Protein AF-A0A4Q6C2A5-F1 (afdb_monomer_lite)

Secondary structure (DSSP, 8-state):
-HHHHHHHHHT-TTTTTS-GGG---TTS-----TT-HHHHHHHHHHHTTTS--

pLDDT: mean 82.3, std 10.72, range [43.44, 90.19]

Foldseek 3Di:
DVVVVLVVQLPDPCCVVPVSLPDAPPVRHRDNHVVDPVVSVVSVVVVVPPDDD

Sequence (53 aa):
SVRAVGSANGKNPISIIAPCHRVIGANGTLTGFAGGLPAEHHLLQLENRRAPF

Radius of gyration: 11.12 Å; chains: 1; bounding box: 23×26×22 Å

Structure (mmCIF, N/CA/C/O backbone):
data_AF-A0A4Q6C2A5-F1
#
_entry.id   AF-A0A4Q6C2A5-F1
#
loop_
_atom_site.group_PDB
_atom_site.id
_atom_site.type_symbol
_atom_site.label_atom_id
_atom_site.label_alt_id
_atom_site.label_comp_id
_atom_site.label_asym_id
_atom_site.label_entity_id
_atom_site.label_seq_id
_atom_site.pdbx_PDB_ins_code
_atom_site.Cartn_x
_atom_site.Cartn_y
_atom_site.Cartn_z
_atom_site.occupancy
_atom_site.B_iso_or_equiv
_atom_site.auth_seq_id
_atom_site.auth_comp_id
_atom_site.auth_asym_id
_atom_site.auth_atom_id
_atom_site.pdbx_PDB_model_num
ATOM 1 N N . SER A 1 1 ? 0.948 -14.120 12.513 1.00 81.50 1 SER A N 1
ATOM 2 C CA . SER A 1 1 ? 0.903 -12.912 13.371 1.00 81.50 1 SER A CA 1
ATOM 3 C C . SER A 1 1 ? 0.901 -11.666 12.492 1.00 81.50 1 SER A C 1
ATOM 5 O O . SER A 1 1 ? 1.389 -11.743 11.369 1.00 81.50 1 SER A O 1
ATOM 7 N N . VAL A 1 2 ? 0.394 -10.525 12.978 1.00 82.25 2 VAL A N 1
ATOM 8 C CA . VAL A 1 2 ? 0.335 -9.249 12.220 1.00 82.25 2 VAL A CA 1
ATOM 9 C C . VAL A 1 2 ? 1.702 -8.861 11.635 1.00 82.25 2 VAL A C 1
ATOM 11 O O . VAL A 1 2 ? 1.808 -8.459 10.482 1.00 82.25 2 VAL A O 1
ATOM 14 N N . ARG A 1 3 ? 2.777 -9.091 12.396 1.00 83.12 3 ARG A N 1
ATOM 15 C CA . ARG A 1 3 ? 4.161 -8.817 11.983 1.00 83.12 3 ARG A CA 1
ATOM 16 C C . ARG A 1 3 ? 4.624 -9.680 10.799 1.00 83.12 3 ARG A C 1
ATOM 18 O O . ARG A 1 3 ? 5.305 -9.180 9.910 1.00 83.12 3 ARG A O 1
ATOM 25 N N . ALA A 1 4 ? 4.238 -10.959 10.771 1.00 86.00 4 ALA A N 1
ATOM 26 C CA . ALA A 1 4 ? 4.565 -11.865 9.667 1.00 86.00 4 ALA A CA 1
ATOM 27 C C . ALA A 1 4 ? 3.840 -11.462 8.374 1.00 86.00 4 ALA A C 1
ATOM 29 O O . ALA A 1 4 ? 4.447 -11.472 7.308 1.00 86.00 4 ALA A O 1
ATOM 30 N N . VAL A 1 5 ? 2.576 -11.039 8.486 1.00 83.38 5 VAL A N 1
ATOM 31 C CA . VAL A 1 5 ? 1.789 -10.536 7.349 1.00 83.38 5 VAL A CA 1
ATOM 32 C C . VAL A 1 5 ? 2.397 -9.244 6.799 1.00 83.38 5 VAL A C 1
ATOM 34 O O . VAL A 1 5 ? 2.612 -9.141 5.596 1.00 83.38 5 VAL A O 1
ATOM 37 N N . GLY A 1 6 ? 2.772 -8.298 7.668 1.00 83.06 6 GLY A N 1
ATOM 38 C CA . GLY A 1 6 ? 3.455 -7.069 7.247 1.00 83.06 6 GLY A CA 1
ATOM 39 C C . GLY A 1 6 ? 4.788 -7.338 6.539 1.00 83.06 6 GLY A C 1
ATOM 40 O O . GLY A 1 6 ? 5.062 -6.754 5.494 1.00 83.06 6 GLY A O 1
ATOM 41 N N . SER A 1 7 ? 5.591 -8.280 7.050 1.00 85.25 7 SER A N 1
ATOM 42 C CA . SER A 1 7 ? 6.849 -8.669 6.398 1.00 85.25 7 SER A CA 1
ATOM 43 C C . SER A 1 7 ? 6.631 -9.346 5.041 1.00 85.25 7 SER A C 1
ATOM 45 O O . SER A 1 7 ? 7.407 -9.100 4.121 1.00 85.25 7 SER A O 1
ATOM 47 N N . ALA A 1 8 ? 5.587 -10.170 4.898 1.00 85.44 8 ALA A N 1
ATOM 48 C CA . ALA A 1 8 ? 5.231 -10.785 3.621 1.00 85.44 8 ALA A CA 1
ATOM 49 C C . ALA A 1 8 ? 4.774 -9.734 2.594 1.00 85.44 8 ALA A C 1
ATOM 51 O O . ALA A 1 8 ? 5.246 -9.750 1.460 1.00 85.44 8 ALA A O 1
ATOM 52 N N . ASN A 1 9 ? 3.942 -8.771 3.006 1.00 83.25 9 ASN A N 1
ATOM 53 C CA . ASN A 1 9 ? 3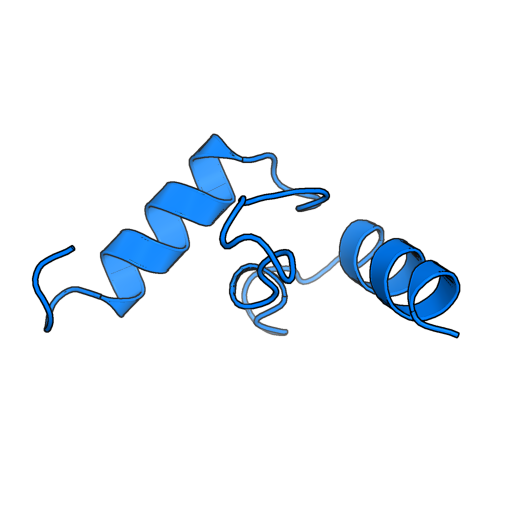.500 -7.673 2.142 1.00 83.25 9 ASN A CA 1
ATOM 54 C C . ASN A 1 9 ? 4.653 -6.783 1.671 1.00 83.25 9 ASN A C 1
ATOM 56 O O . ASN A 1 9 ? 4.724 -6.459 0.487 1.00 83.25 9 ASN A O 1
ATOM 60 N N . GLY A 1 10 ? 5.578 -6.427 2.566 1.00 82.62 10 GLY A N 1
ATOM 61 C CA . GLY A 1 10 ? 6.762 -5.634 2.217 1.00 82.62 10 GLY A CA 1
ATOM 62 C C . GLY A 1 10 ? 7.756 -6.362 1.300 1.00 82.62 10 GLY A C 1
ATOM 63 O O . GLY A 1 10 ? 8.630 -5.726 0.723 1.00 82.62 10 GLY A O 1
ATOM 64 N N . LYS A 1 11 ? 7.630 -7.686 1.147 1.00 85.69 11 LYS A N 1
ATOM 65 C CA . LYS A 1 11 ? 8.448 -8.519 0.247 1.00 85.69 11 LYS A CA 1
ATOM 66 C C . LYS A 1 11 ? 7.714 -8.925 -1.031 1.00 85.69 11 LYS A C 1
ATOM 68 O O . LYS A 1 11 ? 8.244 -9.729 -1.792 1.00 85.69 11 LYS A O 1
ATOM 73 N N . ASN A 1 12 ? 6.502 -8.422 -1.257 1.00 82.56 12 ASN A N 1
ATOM 74 C CA . ASN A 1 12 ? 5.715 -8.765 -2.431 1.00 82.56 12 ASN A CA 1
ATOM 75 C C . ASN A 1 12 ? 6.418 -8.259 -3.712 1.00 82.56 12 ASN A C 1
ATOM 77 O O . ASN A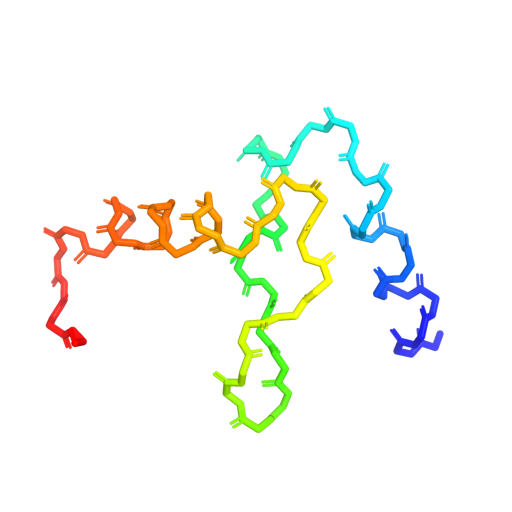 1 12 ? 6.560 -7.049 -3.873 1.00 82.56 12 ASN A O 1
ATOM 81 N N . PRO A 1 13 ? 6.848 -9.140 -4.636 1.00 79.19 13 PRO A N 1
ATOM 82 C CA . PRO A 1 13 ? 7.512 -8.727 -5.873 1.00 79.19 13 PRO A CA 1
ATOM 83 C C . PRO A 1 13 ? 6.529 -8.223 -6.944 1.00 79.19 13 PRO A C 1
ATOM 85 O O . PRO A 1 13 ? 6.953 -7.721 -7.980 1.00 79.19 13 PRO A O 1
ATOM 88 N N . ILE A 1 14 ? 5.218 -8.365 -6.717 1.00 83.56 14 ILE A N 1
ATOM 89 C CA . ILE A 1 14 ? 4.144 -8.021 -7.659 1.00 83.56 14 ILE A CA 1
ATOM 90 C C . ILE A 1 14 ? 3.138 -7.049 -7.023 1.00 83.56 14 ILE A C 1
ATOM 92 O O . ILE A 1 14 ? 1.926 -7.265 -7.058 1.00 83.56 14 ILE A O 1
ATOM 96 N N . SER A 1 15 ? 3.655 -5.959 -6.448 1.00 80.12 15 SER A N 1
ATOM 97 C CA . SER A 1 15 ? 2.944 -5.013 -5.565 1.00 80.12 15 SER A CA 1
ATOM 98 C C . SER A 1 15 ? 1.719 -4.295 -6.139 1.00 80.12 15 SER A C 1
ATOM 100 O O . SER A 1 15 ? 1.008 -3.638 -5.389 1.00 80.12 15 SER A O 1
ATOM 102 N N . ILE A 1 16 ? 1.483 -4.383 -7.449 1.00 83.06 16 ILE A N 1
ATOM 103 C CA . ILE A 1 16 ? 0.323 -3.773 -8.117 1.00 83.06 16 ILE A CA 1
ATOM 104 C C . ILE A 1 16 ? -0.778 -4.818 -8.344 1.00 83.06 16 ILE A C 1
ATOM 106 O O . ILE A 1 16 ? -1.944 -4.562 -8.060 1.00 83.06 16 ILE A O 1
ATOM 110 N N . ILE A 1 17 ? -0.409 -6.006 -8.843 1.00 85.62 17 ILE A N 1
ATOM 111 C CA . ILE A 1 17 ? -1.358 -7.088 -9.162 1.00 85.62 17 ILE A CA 1
ATOM 112 C C . ILE A 1 17 ? -1.919 -7.707 -7.884 1.00 85.62 17 ILE A C 1
ATOM 114 O O . ILE A 1 17 ? -3.127 -7.893 -7.759 1.00 85.62 17 ILE A O 1
ATOM 118 N N . ALA A 1 18 ? -1.045 -8.004 -6.923 1.00 85.12 18 ALA A N 1
ATOM 119 C CA . ALA A 1 18 ? -1.464 -8.269 -5.560 1.00 85.12 18 ALA A CA 1
ATOM 120 C C . ALA A 1 18 ? -1.573 -6.905 -4.857 1.00 85.12 18 ALA A C 1
ATOM 122 O O . ALA A 1 18 ? -0.534 -6.267 -4.681 1.00 85.12 18 ALA A O 1
ATOM 123 N N . PRO A 1 19 ? -2.783 -6.444 -4.476 1.00 85.44 19 PRO A N 1
ATOM 124 C CA . PRO A 1 19 ? -3.049 -5.054 -4.095 1.00 85.44 19 PRO A CA 1
ATOM 125 C C . PRO A 1 19 ? -2.563 -4.744 -2.670 1.00 85.44 19 PRO A C 1
ATOM 127 O O . PRO A 1 19 ? -3.338 -4.378 -1.785 1.00 85.44 19 PRO A O 1
ATOM 130 N N . CYS A 1 20 ? -1.272 -4.945 -2.407 1.00 88.12 20 CYS A N 1
ATOM 131 C CA . CYS A 1 20 ? -0.686 -4.775 -1.083 1.00 88.12 20 CYS A CA 1
ATOM 132 C C . CYS A 1 20 ? -0.581 -3.303 -0.662 1.00 88.12 20 CYS A C 1
ATOM 134 O O . CYS A 1 20 ? -0.505 -3.046 0.535 1.00 88.12 20 CYS A O 1
ATOM 136 N N . HIS A 1 21 ? -0.675 -2.352 -1.602 1.00 89.81 21 HIS A N 1
ATOM 137 C CA . HIS A 1 21 ? -0.835 -0.913 -1.331 1.00 89.81 21 HIS A CA 1
ATOM 138 C C . HIS A 1 21 ? -2.165 -0.555 -0.652 1.00 89.81 21 HIS A C 1
ATOM 1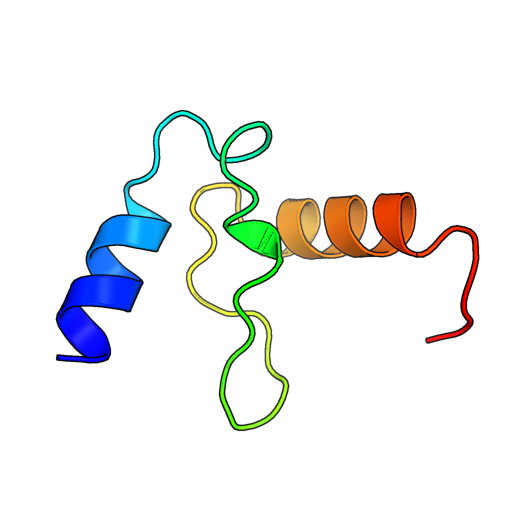40 O O . HIS A 1 21 ? -2.342 0.580 -0.230 1.00 89.81 21 HIS A O 1
ATOM 146 N N . ARG A 1 22 ? -3.112 -1.497 -0.532 1.00 86.88 22 ARG A N 1
ATOM 147 C CA . ARG A 1 22 ? -4.360 -1.306 0.232 1.00 86.88 22 ARG A CA 1
ATOM 148 C C . ARG A 1 22 ? -4.222 -1.630 1.720 1.00 86.88 22 ARG A C 1
ATOM 150 O O . ARG A 1 22 ? -5.197 -1.518 2.461 1.00 86.88 22 ARG A O 1
ATOM 157 N N . VAL A 1 23 ? -3.053 -2.089 2.169 1.00 87.06 23 VAL A N 1
ATOM 158 C CA . VAL A 1 23 ? -2.836 -2.450 3.574 1.00 87.06 23 VAL A CA 1
ATOM 159 C C . VAL A 1 23 ? -2.372 -1.234 4.362 1.00 87.06 23 VAL A C 1
ATOM 161 O O . VAL A 1 23 ? -1.217 -0.838 4.292 1.00 87.06 23 VAL A O 1
ATOM 164 N N . ILE A 1 24 ? -3.286 -0.684 5.158 1.00 85.62 24 ILE A N 1
ATOM 165 C CA . ILE A 1 24 ? -3.081 0.529 5.952 1.00 85.62 24 ILE A CA 1
ATOM 166 C C . ILE A 1 24 ? -2.890 0.151 7.427 1.00 85.62 24 ILE A C 1
ATOM 168 O O . ILE A 1 24 ? -3.516 -0.788 7.929 1.00 85.62 24 ILE A O 1
ATOM 172 N N . GLY A 1 25 ? -2.018 0.875 8.135 1.00 84.69 25 GLY A N 1
ATOM 173 C CA . GLY A 1 25 ? -1.856 0.722 9.580 1.00 84.69 25 GLY A CA 1
ATOM 174 C C . GLY A 1 25 ? -3.172 0.960 10.329 1.00 84.69 25 GLY A C 1
ATOM 175 O O . GLY A 1 25 ? -4.019 1.734 9.894 1.00 84.69 25 GLY A O 1
ATOM 176 N N . ALA A 1 26 ? -3.350 0.328 11.491 1.00 85.94 26 ALA A N 1
ATOM 177 C CA . ALA A 1 26 ? -4.587 0.450 12.278 1.00 85.94 26 ALA A CA 1
ATOM 178 C C . ALA A 1 26 ? -4.90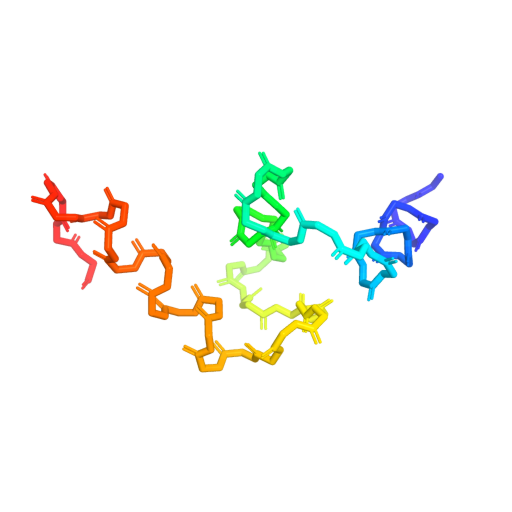1 1.894 12.735 1.00 85.94 26 ALA A C 1
ATOM 180 O O . ALA A 1 26 ? -6.038 2.215 13.056 1.00 85.94 26 ALA A O 1
ATOM 181 N N . ASN A 1 27 ? -3.890 2.762 12.753 1.00 86.12 27 ASN A N 1
ATOM 182 C CA . ASN A 1 27 ? -3.965 4.199 13.022 1.00 86.12 27 ASN A CA 1
ATOM 183 C C . ASN A 1 27 ? -4.178 5.053 11.751 1.00 86.12 27 ASN A C 1
ATOM 185 O O . ASN A 1 27 ? -4.080 6.274 11.822 1.00 86.12 27 ASN A O 1
ATOM 189 N N . GLY A 1 28 ? -4.402 4.432 10.591 1.00 83.31 28 GLY A N 1
ATOM 190 C CA . GLY A 1 28 ? -4.588 5.111 9.308 1.00 83.31 28 GLY A CA 1
ATOM 191 C C . GLY A 1 28 ? -3.298 5.517 8.591 1.00 83.31 28 GLY A C 1
ATOM 192 O O . GLY A 1 28 ? -3.373 6.157 7.546 1.00 83.31 28 GLY A O 1
ATOM 193 N N . THR A 1 29 ? -2.111 5.170 9.104 1.00 85.56 29 THR A N 1
ATOM 194 C CA . THR A 1 29 ? -0.850 5.573 8.462 1.00 85.56 29 THR A CA 1
ATOM 195 C C . THR A 1 29 ? -0.410 4.580 7.391 1.00 85.56 29 THR A C 1
ATOM 197 O O . THR A 1 29 ? -0.434 3.367 7.618 1.00 85.56 29 THR A O 1
ATOM 200 N N . LEU A 1 30 ? 0.069 5.102 6.260 1.00 84.69 30 LEU A N 1
ATOM 201 C CA . LEU A 1 30 ? 0.740 4.319 5.222 1.00 84.69 30 LEU A CA 1
ATOM 202 C C . LEU A 1 30 ? 2.123 3.892 5.720 1.00 84.69 30 LEU A C 1
ATOM 204 O O . LEU A 1 30 ? 2.924 4.731 6.142 1.00 84.69 30 LEU A O 1
ATOM 208 N N . THR A 1 31 ? 2.395 2.587 5.727 1.00 82.38 31 THR A N 1
ATOM 209 C CA . THR A 1 31 ? 3.658 2.037 6.239 1.00 82.38 31 THR A CA 1
ATOM 210 C C . THR A 1 31 ? 4.046 0.766 5.498 1.00 82.38 31 THR A C 1
ATOM 212 O O . THR A 1 31 ? 3.200 -0.070 5.200 1.00 82.38 31 THR A O 1
ATOM 215 N N . GLY A 1 32 ? 5.348 0.563 5.289 1.00 80.50 32 GLY A N 1
ATOM 216 C CA . GLY A 1 32 ? 5.883 -0.746 4.903 1.00 80.50 32 GLY A CA 1
ATOM 217 C C . GLY A 1 32 ? 5.610 -1.184 3.461 1.00 80.50 32 GLY A C 1
ATOM 218 O O . GLY A 1 32 ? 5.841 -2.351 3.146 1.00 80.50 32 GLY A O 1
ATOM 219 N N . PHE A 1 33 ? 5.160 -0.286 2.580 1.00 87.25 33 PHE A N 1
ATOM 220 C CA . PHE A 1 33 ? 4.996 -0.612 1.167 1.00 87.25 33 PHE A CA 1
ATOM 221 C C . PHE A 1 33 ? 6.343 -0.772 0.457 1.00 87.25 33 PHE A C 1
ATOM 223 O O . PHE A 1 33 ? 7.197 0.116 0.491 1.00 87.25 33 PHE A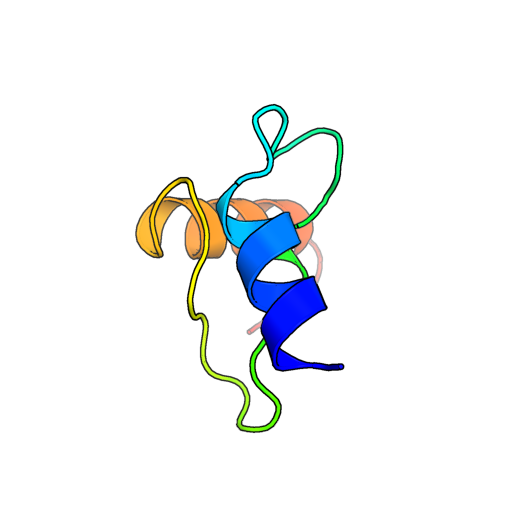 O 1
ATOM 230 N N . ALA A 1 34 ? 6.511 -1.905 -0.230 1.00 86.19 34 ALA A N 1
ATOM 231 C CA . ALA A 1 34 ? 7.754 -2.292 -0.899 1.00 86.19 34 ALA A CA 1
ATOM 232 C C . ALA A 1 34 ? 8.205 -1.285 -1.974 1.00 86.19 34 ALA A C 1
ATOM 234 O O . ALA A 1 34 ? 9.398 -1.062 -2.153 1.00 86.19 34 ALA A O 1
ATOM 235 N N . GLY A 1 35 ? 7.251 -0.655 -2.670 1.00 85.00 35 GLY A N 1
ATOM 236 C CA . GLY A 1 35 ? 7.516 0.368 -3.689 1.00 85.00 35 GLY A CA 1
ATOM 237 C C . GLY A 1 35 ? 7.731 1.782 -3.134 1.00 85.00 35 GLY A C 1
ATOM 238 O O . GLY A 1 35 ? 7.872 2.719 -3.914 1.00 85.00 35 GLY A O 1
ATOM 239 N N . GLY A 1 36 ? 7.740 1.950 -1.807 1.00 89.00 36 GLY A N 1
ATOM 240 C CA . GLY A 1 36 ? 7.845 3.241 -1.131 1.00 89.00 36 GLY A CA 1
ATOM 241 C C . GLY A 1 36 ? 6.511 3.985 -0.993 1.00 89.00 36 GLY A C 1
ATOM 242 O O . GLY A 1 36 ? 5.638 3.925 -1.857 1.00 89.00 36 GLY A O 1
ATOM 243 N N . LEU A 1 37 ? 6.370 4.745 0.097 1.00 89.62 37 LEU A N 1
ATOM 244 C CA . LEU A 1 37 ? 5.135 5.469 0.433 1.00 89.62 37 LEU A CA 1
ATOM 245 C C . LEU A 1 37 ? 4.611 6.411 -0.675 1.00 89.62 37 LEU A C 1
ATOM 247 O O . LEU A 1 37 ? 3.395 6.487 -0.835 1.00 89.62 37 LEU A O 1
ATOM 251 N N . PRO A 1 38 ? 5.454 7.097 -1.4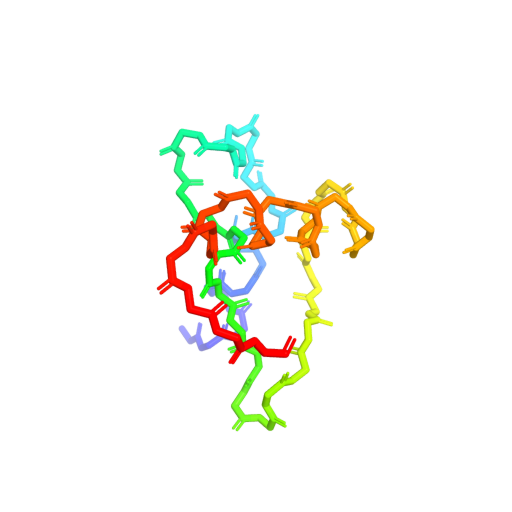81 1.00 90.00 38 PRO A N 1
ATOM 252 C CA . PRO A 1 38 ? 4.950 7.920 -2.584 1.00 90.00 38 PRO A CA 1
ATOM 253 C C . PRO A 1 38 ? 4.195 7.110 -3.645 1.00 90.00 38 PRO A C 1
ATOM 255 O O . PRO A 1 38 ? 3.176 7.565 -4.160 1.00 90.00 38 PRO A O 1
ATOM 258 N N . ALA A 1 39 ? 4.672 5.900 -3.953 1.00 90.00 39 ALA A N 1
ATOM 259 C CA . ALA A 1 39 ? 4.021 5.014 -4.908 1.00 90.00 39 ALA A CA 1
ATOM 260 C C . ALA A 1 39 ? 2.717 4.444 -4.335 1.00 90.00 39 ALA A C 1
ATOM 262 O O . ALA A 1 39 ? 1.711 4.419 -5.036 1.00 90.00 39 ALA A O 1
ATOM 263 N N . GLU A 1 40 ? 2.714 4.055 -3.057 1.00 90.19 40 GLU A N 1
ATOM 264 C CA . GLU A 1 40 ? 1.504 3.624 -2.343 1.00 90.19 40 GLU A CA 1
ATOM 265 C C . GLU A 1 40 ? 0.418 4.705 -2.387 1.00 90.19 40 GLU A C 1
ATOM 267 O O . GLU A 1 40 ? -0.706 4.447 -2.812 1.00 90.19 40 GLU A O 1
ATOM 272 N N . HIS A 1 41 ? 0.779 5.942 -2.040 1.00 89.19 41 HIS A N 1
ATOM 273 C CA . HIS A 1 41 ? -0.134 7.078 -2.068 1.00 89.19 41 HIS A CA 1
ATOM 274 C C . HIS A 1 41 ? -0.665 7.356 -3.480 1.00 89.19 41 HIS A C 1
ATOM 276 O O . HIS A 1 41 ? -1.861 7.570 -3.664 1.00 89.19 41 HIS A O 1
ATOM 282 N N . HIS A 1 42 ? 0.203 7.307 -4.494 1.00 89.19 42 HIS A N 1
ATOM 283 C CA . HIS A 1 42 ? -0.205 7.493 -5.883 1.00 89.19 42 HIS A CA 1
ATOM 284 C C . HIS A 1 42 ? -1.178 6.402 -6.357 1.00 89.19 42 HIS A C 1
ATOM 286 O O . HIS A 1 42 ? -2.191 6.715 -6.979 1.00 89.19 42 HIS A O 1
ATOM 292 N N . LEU A 1 43 ? -0.915 5.132 -6.033 1.00 90.00 43 LEU A N 1
ATOM 293 C CA . LEU A 1 43 ? -1.799 4.012 -6.370 1.00 90.00 43 LEU A CA 1
ATOM 294 C C . LEU A 1 43 ? -3.158 4.152 -5.684 1.00 90.00 43 LEU A C 1
ATOM 296 O O . LEU A 1 43 ? -4.186 4.007 -6.343 1.00 90.00 43 LEU A O 1
ATOM 300 N N . LEU A 1 44 ? -3.172 4.505 -4.397 1.00 89.44 44 LEU A N 1
ATOM 301 C CA . LEU A 1 44 ? -4.409 4.777 -3.670 1.00 89.44 44 LEU A CA 1
ATOM 302 C C . LEU A 1 44 ? -5.186 5.929 -4.315 1.00 89.44 44 LEU A C 1
ATOM 304 O O . LEU A 1 44 ? -6.376 5.784 -4.553 1.00 89.44 44 LEU A O 1
ATOM 308 N N . GLN A 1 45 ? -4.536 7.032 -4.695 1.00 89.06 45 GLN A N 1
ATOM 309 C CA . GLN A 1 45 ? -5.194 8.132 -5.414 1.00 89.06 45 GLN A CA 1
ATOM 310 C C . GLN A 1 45 ? -5.768 7.709 -6.774 1.00 89.06 45 GLN A C 1
ATOM 312 O O . GLN A 1 45 ? -6.849 8.159 -7.156 1.00 89.06 45 GLN A O 1
ATOM 317 N N . LEU A 1 46 ? -5.062 6.853 -7.519 1.00 89.44 46 LEU A N 1
ATOM 318 C CA . LEU A 1 46 ? -5.537 6.325 -8.799 1.00 89.44 46 LEU A CA 1
ATOM 319 C C . LEU A 1 46 ? -6.779 5.446 -8.626 1.00 89.44 46 LEU A C 1
ATOM 321 O O . LEU A 1 46 ? -7.743 5.605 -9.377 1.00 89.44 46 LEU A O 1
ATOM 325 N N . GLU A 1 47 ? -6.775 4.558 -7.630 1.00 87.81 47 GLU A N 1
ATOM 326 C CA . GLU A 1 47 ? -7.940 3.742 -7.264 1.00 87.81 47 GLU A CA 1
ATOM 327 C C . GLU A 1 47 ? -9.098 4.609 -6.769 1.00 87.81 47 GLU A C 1
ATOM 329 O O . GLU A 1 47 ? -10.265 4.326 -7.044 1.00 87.81 47 GLU A O 1
ATOM 334 N N . ASN A 1 48 ? -8.763 5.706 -6.095 1.00 79.50 48 ASN A N 1
ATOM 335 C CA . ASN A 1 48 ? -9.707 6.618 -5.489 1.00 79.50 48 ASN A CA 1
ATOM 336 C C . ASN A 1 48 ? -10.153 7.762 -6.406 1.00 79.50 48 ASN A C 1
ATOM 338 O O . ASN A 1 48 ? -10.772 8.712 -5.935 1.00 79.50 48 ASN A O 1
ATOM 342 N N . ARG A 1 49 ? -9.987 7.641 -7.734 1.00 59.28 49 ARG A N 1
ATOM 343 C CA . ARG A 1 49 ? -10.616 8.523 -8.750 1.00 59.28 49 ARG A CA 1
ATOM 344 C C . ARG A 1 49 ? -12.166 8.517 -8.730 1.00 59.28 49 ARG A C 1
ATOM 346 O O . ARG A 1 49 ? -12.805 8.954 -9.686 1.00 59.28 49 ARG A O 1
ATOM 353 N N . ARG A 1 50 ? -12.780 8.052 -7.636 1.00 55.84 50 ARG A N 1
ATOM 354 C CA . ARG A 1 50 ? -14.208 8.117 -7.310 1.00 55.84 50 ARG A CA 1
ATOM 355 C C . ARG A 1 50 ? -14.542 8.563 -5.879 1.00 55.84 50 ARG A C 1
ATOM 357 O O . ARG A 1 50 ? -15.729 8.615 -5.576 1.00 55.84 50 ARG A O 1
ATOM 364 N N . ALA A 1 51 ? -13.587 8.911 -5.015 1.00 44.88 51 ALA A N 1
ATOM 365 C CA . ALA A 1 51 ? -13.917 9.440 -3.690 1.00 44.88 51 ALA A CA 1
ATOM 366 C C . ALA A 1 51 ? -12.933 10.533 -3.233 1.00 44.88 51 ALA A C 1
ATOM 368 O O . ALA A 1 51 ? -11.754 10.485 -3.577 1.00 44.88 51 ALA A O 1
ATOM 369 N N . PRO A 1 52 ? -13.402 11.548 -2.490 1.00 43.44 52 PRO A N 1
ATOM 370 C CA . PRO A 1 52 ? -12.544 12.594 -1.961 1.00 43.44 52 PRO A CA 1
ATOM 371 C C . PRO A 1 52 ? -11.894 12.092 -0.666 1.00 43.44 52 PRO A C 1
ATOM 373 O O . PRO A 1 52 ? -12.602 11.777 0.291 1.00 43.44 52 PRO A O 1
ATOM 376 N N . PHE A 1 53 ? -10.567 12.009 -0.640 1.00 50.88 53 PHE A N 1
ATOM 377 C CA . PHE A 1 53 ? -9.793 12.051 0.601 1.00 50.88 53 PHE A CA 1
ATOM 378 C C . PHE A 1 53 ? -8.955 13.324 0.567 1.00 50.88 53 PHE A C 1
ATOM 380 O O . PHE A 1 53 ? -8.363 13.582 -0.509 1.00 50.88 53 PHE A O 1
#